Protein AF-A0A1V1NTQ3-F1 (afdb_monomer_lite)

Organism: NCBI:txid890399

Structure (mmCIF, N/CA/C/O backbone):
data_AF-A0A1V1NTQ3-F1
#
_entry.id   AF-A0A1V1NTQ3-F1
#
loop_
_atom_site.group_PDB
_atom_site.id
_atom_site.type_symbol
_atom_site.label_atom_id
_atom_site.label_alt_id
_atom_site.label_comp_id
_atom_site.label_asym_id
_atom_site.label_entity_id
_atom_site.label_seq_id
_atom_site.pdbx_PDB_ins_code
_atom_site.Cartn_x
_atom_site.Cartn_y
_atom_site.Cartn_z
_atom_site.occupancy
_atom_site.B_iso_or_equiv
_atom_site.auth_seq_id
_atom_site.auth_comp_id
_atom_site.auth_asym_id
_atom_site.auth_atom_id
_atom_site.pdbx_PDB_model_num
ATOM 1 N N . MET A 1 1 ? -2.305 -10.992 -16.298 1.00 86.44 1 MET A N 1
ATOM 2 C CA . MET A 1 1 ? -2.316 -11.781 -15.045 1.00 86.44 1 MET A CA 1
ATOM 3 C C . MET A 1 1 ? -3.291 -11.140 -14.065 1.00 86.44 1 MET A C 1
ATOM 5 O O . MET A 1 1 ? -3.433 -9.923 -14.096 1.00 86.44 1 MET A O 1
ATOM 9 N N . ASN A 1 2 ? -3.995 -11.925 -13.245 1.00 91.50 2 ASN A N 1
ATOM 10 C CA . ASN A 1 2 ? -4.942 -11.403 -12.256 1.00 91.50 2 ASN A CA 1
ATOM 11 C C . ASN A 1 2 ? -4.374 -11.551 -10.841 1.00 91.50 2 ASN A C 1
ATOM 13 O O . ASN A 1 2 ? -3.955 -12.650 -10.482 1.00 91.50 2 ASN A O 1
ATOM 17 N N . VAL A 1 3 ? -4.369 -10.470 -10.059 1.00 91.94 3 VAL A N 1
ATOM 18 C CA . VAL A 1 3 ? -4.014 -10.502 -8.634 1.00 91.94 3 VAL A CA 1
ATOM 19 C C . VAL A 1 3 ? -5.202 -9.983 -7.838 1.00 91.94 3 VAL A C 1
ATOM 21 O O . VAL A 1 3 ? -5.630 -8.842 -8.015 1.00 91.94 3 VAL A O 1
ATOM 24 N N . SER A 1 4 ? -5.741 -10.826 -6.966 1.00 94.31 4 SER A N 1
ATOM 25 C CA . SER A 1 4 ? -6.893 -10.502 -6.132 1.00 94.31 4 SER A CA 1
ATOM 26 C C . SER A 1 4 ? -6.704 -10.996 -4.704 1.00 94.31 4 SER A C 1
ATOM 28 O O . SER A 1 4 ? -5.890 -11.880 -4.432 1.00 94.31 4 SER A O 1
ATOM 30 N N . GLY A 1 5 ? -7.444 -10.391 -3.780 1.00 94.88 5 GLY A N 1
ATOM 31 C CA . GLY A 1 5 ? -7.385 -10.740 -2.370 1.00 94.88 5 GLY A CA 1
ATOM 32 C C . GLY A 1 5 ? -8.365 -9.937 -1.526 1.00 94.88 5 G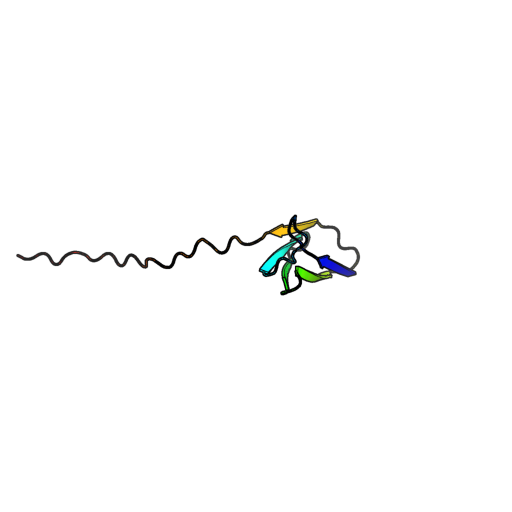LY A C 1
ATOM 33 O O . GLY A 1 5 ? -9.131 -9.119 -2.032 1.00 94.88 5 GLY A O 1
ATOM 34 N N . TYR A 1 6 ? -8.317 -10.180 -0.219 1.00 94.94 6 TYR A N 1
ATOM 35 C CA . TYR A 1 6 ? -9.164 -9.518 0.766 1.00 94.94 6 TYR A CA 1
ATOM 36 C C . TYR A 1 6 ? -8.316 -8.870 1.854 1.00 94.94 6 TYR A C 1
ATOM 38 O O . TYR A 1 6 ? -7.263 -9.390 2.228 1.00 94.94 6 TYR A O 1
ATOM 46 N N . VAL A 1 7 ? -8.803 -7.757 2.393 1.00 92.88 7 VAL A N 1
ATOM 47 C CA . VAL A 1 7 ? -8.211 -7.075 3.543 1.00 92.88 7 VAL A CA 1
ATOM 48 C C . VAL A 1 7 ? -9.161 -7.163 4.728 1.00 92.88 7 VAL A C 1
ATOM 50 O O . VAL A 1 7 ? -10.286 -6.661 4.682 1.00 92.88 7 VAL A O 1
ATOM 53 N N . PHE A 1 8 ? -8.676 -7.770 5.810 1.00 90.62 8 PHE A N 1
ATOM 54 C CA . PHE A 1 8 ? -9.410 -7.947 7.058 1.00 90.62 8 PHE A CA 1
ATOM 55 C C . PHE A 1 8 ? -8.673 -7.309 8.239 1.00 90.62 8 PHE A C 1
ATOM 57 O O . PHE A 1 8 ? -7.445 -7.234 8.263 1.00 90.62 8 PHE A O 1
ATOM 64 N N . SER A 1 9 ? -9.440 -6.875 9.239 1.00 88.56 9 SER A N 1
ATOM 65 C CA . SER A 1 9 ? -8.931 -6.534 10.571 1.00 88.56 9 SER A CA 1
ATOM 66 C C . SER A 1 9 ? -8.483 -7.793 11.323 1.00 88.56 9 SER A C 1
ATOM 68 O O . SER A 1 9 ? -8.819 -8.917 10.944 1.00 88.56 9 SER A O 1
ATOM 70 N N . LYS A 1 10 ? -7.802 -7.603 12.458 1.00 88.62 10 LYS A N 1
ATOM 71 C CA . LYS A 1 10 ? -7.490 -8.670 13.420 1.00 88.62 10 LYS A CA 1
ATOM 72 C C . LYS A 1 10 ? -8.747 -9.438 13.857 1.00 88.62 10 LYS A C 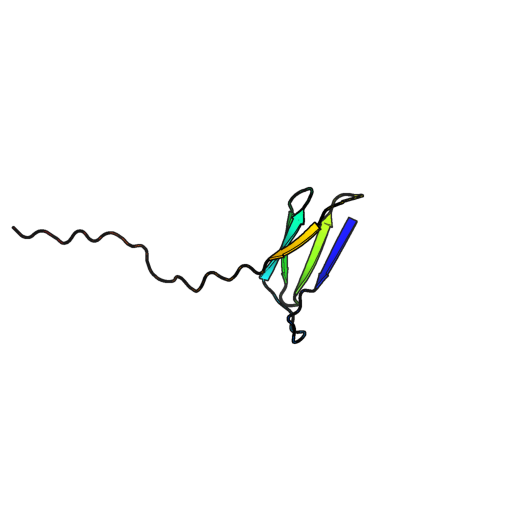1
ATOM 74 O O . LYS A 1 10 ? -8.690 -10.652 14.022 1.00 88.62 10 LYS A O 1
ATOM 79 N N . ASP A 1 11 ? -9.882 -8.748 13.950 1.00 93.56 11 ASP A N 1
ATOM 80 C CA . ASP A 1 11 ? -11.188 -9.319 14.315 1.00 93.56 11 ASP A CA 1
ATOM 81 C C . ASP A 1 11 ? -11.936 -9.955 13.128 1.00 93.56 11 ASP A C 1
ATOM 83 O O . ASP A 1 11 ? -13.131 -10.214 13.217 1.00 93.56 11 ASP A O 1
ATOM 87 N N . ARG A 1 12 ? -11.257 -10.181 11.991 1.00 91.69 12 ARG A N 1
ATOM 88 C CA . ARG A 1 12 ? -11.818 -10.749 10.746 1.00 91.69 12 ARG A CA 1
ATOM 89 C C . ARG A 1 12 ? -12.923 -9.919 10.083 1.00 91.69 12 ARG A C 1
ATOM 91 O O . ARG A 1 12 ? -13.610 -10.404 9.193 1.00 91.69 12 ARG A O 1
ATOM 98 N N . GLN A 1 13 ? -13.041 -8.648 10.454 1.00 93.12 13 GLN A N 1
ATOM 99 C CA . GLN A 1 13 ? -13.963 -7.714 9.811 1.00 93.12 13 GLN A CA 1
ATOM 100 C C . GLN A 1 13 ? -13.358 -7.165 8.511 1.00 93.12 13 GLN A C 1
ATOM 102 O O . GLN A 1 13 ? -12.191 -6.754 8.532 1.00 93.12 13 GLN A O 1
ATOM 107 N N . PRO A 1 14 ? -14.104 -7.139 7.390 1.00 93.75 14 PRO A N 1
ATOM 108 C CA . PRO A 1 14 ? -13.602 -6.605 6.129 1.00 93.75 14 PRO A CA 1
ATOM 109 C C . PRO A 1 14 ? -13.301 -5.110 6.247 1.00 93.75 14 PRO A C 1
ATOM 111 O O . PRO A 1 14 ? -14.044 -4.363 6.889 1.00 93.75 14 PRO A O 1
ATOM 114 N N . ILE A 1 15 ? -12.211 -4.661 5.621 1.00 91.88 15 ILE A N 1
ATOM 115 C CA . ILE A 1 15 ? -11.814 -3.249 5.635 1.00 91.88 15 ILE A CA 1
ATOM 116 C C . ILE A 1 15 ? -11.981 -2.651 4.241 1.00 91.88 15 ILE A C 1
ATOM 118 O O . ILE A 1 15 ? -11.189 -2.903 3.333 1.00 91.88 15 ILE A O 1
ATOM 122 N N . ALA A 1 16 ? -12.991 -1.798 4.107 1.00 92.06 16 ALA A N 1
ATOM 123 C CA . ALA A 1 16 ? -13.204 -0.978 2.924 1.00 92.06 16 ALA A CA 1
ATOM 124 C C . ALA A 1 16 ? -12.242 0.213 2.864 1.00 92.06 16 ALA A C 1
ATOM 126 O O . ALA A 1 16 ? -11.708 0.652 3.889 1.00 92.06 16 ALA A O 1
ATOM 127 N N . ASN A 1 17 ? -12.099 0.792 1.672 1.00 90.56 17 ASN A N 1
ATOM 128 C CA . ASN A 1 17 ? -11.327 2.014 1.443 1.00 90.56 17 ASN A CA 1
ATOM 129 C C . ASN A 1 17 ? -9.825 1.889 1.767 1.00 90.56 17 ASN A C 1
ATOM 131 O O . ASN A 1 17 ? -9.173 2.869 2.132 1.00 90.56 17 ASN A O 1
ATOM 135 N N . VAL A 1 18 ? -9.260 0.688 1.643 1.00 89.62 18 VAL A N 1
ATOM 136 C CA . VAL A 1 18 ? -7.812 0.468 1.740 1.00 89.62 18 VAL A CA 1
ATOM 137 C C . VAL A 1 18 ? -7.214 0.629 0.353 1.00 89.62 18 VAL A C 1
ATOM 139 O O . VAL A 1 18 ? -7.604 -0.086 -0.567 1.00 89.62 18 VAL A O 1
ATOM 142 N N . GLN A 1 19 ? -6.268 1.553 0.199 1.00 93.75 19 GLN A N 1
ATOM 143 C CA . GLN A 1 19 ? -5.517 1.695 -1.040 1.00 93.75 19 GLN A CA 1
ATOM 144 C C . GLN A 1 19 ? -4.476 0.578 -1.115 1.00 93.75 19 GLN A C 1
ATOM 146 O O . GLN A 1 19 ? -3.670 0.399 -0.209 1.00 93.75 19 GLN A O 1
ATOM 151 N N . ILE A 1 20 ? -4.490 -0.179 -2.199 1.00 93.25 20 ILE A N 1
ATOM 152 C CA . ILE A 1 20 ? -3.531 -1.231 -2.501 1.00 93.25 20 ILE A CA 1
ATOM 153 C C . ILE A 1 20 ? -2.632 -0.721 -3.618 1.00 93.25 20 ILE A C 1
ATOM 155 O O . ILE A 1 20 ? -3.127 -0.403 -4.700 1.00 93.25 20 ILE A O 1
ATOM 159 N N . THR A 1 21 ? -1.328 -0.658 -3.361 1.00 93.69 21 THR A N 1
ATOM 160 C CA . THR A 1 21 ? -0.327 -0.194 -4.327 1.00 93.69 21 THR A CA 1
ATOM 161 C C . THR A 1 21 ? 0.499 -1.370 -4.834 1.00 93.69 21 THR A C 1
ATOM 163 O O . THR A 1 21 ? 1.196 -2.030 -4.064 1.00 93.69 21 THR A O 1
ATOM 166 N N . PHE A 1 22 ? 0.439 -1.610 -6.138 1.00 92.06 22 PHE A N 1
ATOM 167 C CA . PHE A 1 22 ? 1.268 -2.564 -6.871 1.00 92.06 22 PHE A CA 1
ATOM 168 C C . PHE A 1 22 ? 2.482 -1.825 -7.426 1.00 92.06 22 PHE A C 1
ATOM 170 O O . PHE A 1 22 ? 2.310 -0.725 -7.942 1.00 92.06 22 PHE A O 1
ATOM 177 N N . THR A 1 23 ? 3.686 -2.387 -7.323 1.00 92.00 23 THR A N 1
ATOM 178 C CA . THR A 1 23 ? 4.914 -1.793 -7.892 1.00 92.00 23 THR A CA 1
ATOM 179 C C . THR A 1 23 ? 5.273 -2.409 -9.247 1.00 92.00 23 THR A C 1
ATOM 181 O O . THR A 1 23 ? 4.846 -3.512 -9.551 1.00 92.00 23 THR A O 1
ATOM 184 N N . ASN A 1 24 ? 6.087 -1.729 -10.061 1.00 86.69 24 ASN A N 1
ATOM 185 C CA . ASN A 1 24 ? 6.646 -2.251 -11.323 1.00 86.69 24 ASN A CA 1
ATOM 186 C C . ASN A 1 24 ? 5.621 -2.730 -12.382 1.00 86.69 24 ASN A C 1
ATOM 188 O O . ASN A 1 24 ? 5.645 -3.901 -12.757 1.00 86.69 24 ASN A O 1
ATOM 192 N N . PRO A 1 25 ? 4.742 -1.872 -12.926 1.00 87.81 25 PRO A N 1
ATOM 193 C CA . PRO A 1 25 ? 4.640 -0.430 -12.715 1.00 87.81 25 PRO A CA 1
ATOM 194 C C . PRO A 1 25 ? 3.738 -0.074 -11.530 1.00 87.81 25 PRO A C 1
ATOM 196 O O . PRO A 1 25 ? 2.941 -0.892 -11.071 1.00 87.81 25 PRO A O 1
ATOM 199 N N . THR A 1 26 ? 3.835 1.169 -11.053 1.00 91.19 26 THR A N 1
ATOM 200 C CA . THR A 1 26 ? 2.962 1.650 -9.979 1.00 91.19 26 THR A CA 1
ATOM 201 C C . THR A 1 26 ? 1.508 1.682 -10.443 1.00 91.19 26 THR A C 1
ATOM 203 O O . THR A 1 26 ? 1.152 2.468 -11.320 1.00 91.19 26 THR A O 1
ATOM 206 N N . ARG A 1 27 ? 0.659 0.845 -9.842 1.00 92.00 27 ARG A N 1
ATOM 207 C CA . ARG A 1 27 ? -0.802 0.863 -10.022 1.00 92.00 27 ARG A CA 1
ATOM 208 C C . ARG A 1 27 ? -1.486 0.836 -8.665 1.00 92.00 27 ARG A C 1
ATOM 210 O O . ARG A 1 27 ? -0.982 0.211 -7.735 1.00 92.00 27 ARG A O 1
ATOM 217 N N . THR A 1 28 ? -2.637 1.488 -8.549 1.00 92.75 28 THR A N 1
ATOM 218 C CA . THR A 1 28 ? -3.406 1.525 -7.303 1.00 92.75 28 THR A CA 1
ATOM 219 C C . THR A 1 28 ? -4.846 1.080 -7.517 1.00 92.75 28 THR A C 1
ATOM 221 O O . THR A 1 28 ? -5.424 1.270 -8.585 1.00 92.75 28 THR A O 1
ATOM 224 N N . ILE A 1 29 ? -5.425 0.466 -6.490 1.00 94.44 29 ILE A N 1
ATOM 225 C CA . ILE A 1 29 ? -6.858 0.163 -6.391 1.00 94.44 29 ILE A CA 1
ATOM 226 C C . ILE A 1 29 ? -7.298 0.330 -4.947 1.00 94.44 29 ILE A C 1
ATOM 228 O O . ILE A 1 29 ? -6.481 0.243 -4.037 1.00 94.44 29 ILE A O 1
ATOM 232 N N . THR A 1 30 ? -8.584 0.555 -4.732 1.00 94.00 30 THR A N 1
ATOM 233 C CA . THR A 1 30 ? -9.164 0.672 -3.399 1.00 94.00 30 THR A CA 1
ATOM 234 C C . THR A 1 30 ? -10.067 -0.523 -3.122 1.00 94.00 30 THR A C 1
ATOM 236 O O . THR A 1 30 ? -10.834 -0.919 -3.998 1.00 94.00 30 THR A O 1
ATOM 239 N N . THR A 1 31 ? -9.980 -1.100 -1.920 1.00 94.12 31 THR A N 1
ATOM 240 C CA . THR A 1 31 ? -10.853 -2.210 -1.519 1.00 94.12 31 THR A CA 1
ATOM 241 C C . THR A 1 31 ? -12.321 -1.794 -1.448 1.00 94.12 31 THR A C 1
ATOM 243 O O . THR A 1 31 ? -12.652 -0.692 -0.997 1.00 94.12 31 THR A O 1
ATOM 246 N N . ASP A 1 32 ? -13.207 -2.701 -1.856 1.00 93.38 32 ASP A N 1
ATOM 247 C CA . ASP A 1 32 ? -14.654 -2.506 -1.768 1.00 93.38 32 ASP A CA 1
ATOM 248 C C . ASP A 1 32 ? -15.186 -2.655 -0.325 1.00 93.38 32 ASP A C 1
ATOM 250 O O . ASP A 1 32 ? -14.438 -2.870 0.630 1.00 93.38 32 ASP A O 1
ATOM 254 N N . LYS A 1 33 ? -16.513 -2.575 -0.151 1.00 94.25 33 LYS A N 1
ATOM 255 C CA . LYS A 1 33 ? -17.176 -2.736 1.159 1.00 94.25 33 LYS A CA 1
ATOM 256 C C . LYS A 1 33 ? -16.913 -4.086 1.845 1.00 94.25 33 LYS A C 1
ATOM 258 O O . LYS A 1 33 ? -17.053 -4.179 3.061 1.00 94.25 33 LYS A O 1
ATOM 263 N N . ASN A 1 34 ? -16.548 -5.110 1.078 1.00 95.50 34 ASN A N 1
ATOM 264 C CA . ASN A 1 34 ? -16.218 -6.449 1.558 1.00 95.50 34 ASN A CA 1
ATOM 265 C C . ASN A 1 34 ? -14.703 -6.618 1.768 1.00 95.50 34 ASN A C 1
ATOM 267 O O . ASN A 1 34 ? -14.240 -7.721 2.055 1.00 95.50 34 ASN A O 1
ATOM 271 N N . GLY A 1 35 ? -13.920 -5.544 1.630 1.00 94.19 35 GLY A N 1
ATOM 272 C CA . GLY A 1 35 ? -12.465 -5.582 1.725 1.00 94.19 35 GLY A CA 1
ATOM 273 C C . GLY A 1 35 ? -11.794 -6.242 0.522 1.00 94.19 35 GLY A C 1
ATOM 274 O O . GLY A 1 35 ? -10.598 -6.522 0.590 1.00 94.19 35 GLY A O 1
ATOM 275 N N . PHE A 1 36 ? -12.527 -6.504 -0.560 1.00 96.38 36 PHE A N 1
ATOM 276 C CA . PHE A 1 36 ? -12.016 -7.194 -1.738 1.00 96.38 36 PHE A CA 1
ATOM 277 C C . PHE A 1 36 ? -11.296 -6.230 -2.684 1.00 96.38 36 PHE A C 1
ATOM 279 O O . PHE A 1 36 ? -11.736 -5.096 -2.886 1.00 96.38 36 PHE A O 1
ATOM 286 N N . TYR A 1 37 ? -10.204 -6.695 -3.294 1.00 94.81 37 TYR A N 1
ATOM 287 C CA . TYR A 1 37 ? -9.533 -6.019 -4.402 1.00 94.81 37 TYR A CA 1
ATOM 288 C C . TYR A 1 37 ? -9.207 -7.002 -5.529 1.00 94.81 37 TYR A C 1
ATOM 290 O O . TYR A 1 37 ? -8.939 -8.182 -5.301 1.00 94.81 37 TYR A O 1
ATOM 298 N N . ASN A 1 38 ? -9.183 -6.490 -6.759 1.00 95.62 38 ASN A N 1
ATOM 299 C CA . ASN A 1 38 ? -8.809 -7.237 -7.953 1.00 95.62 38 ASN A CA 1
ATOM 300 C C . ASN A 1 38 ? -8.116 -6.297 -8.950 1.00 95.62 38 ASN A C 1
ATOM 302 O O . ASN A 1 38 ? -8.714 -5.321 -9.396 1.00 95.62 38 ASN A O 1
ATOM 306 N N . MET A 1 39 ? -6.866 -6.601 -9.301 1.00 93.62 39 MET A N 1
ATOM 307 C CA . MET A 1 39 ? -6.076 -5.853 -10.275 1.00 93.62 39 MET A CA 1
ATOM 308 C C . MET A 1 39 ? -5.638 -6.759 -11.427 1.00 93.62 39 MET A C 1
ATOM 310 O O . MET A 1 39 ? -5.091 -7.848 -11.226 1.00 93.62 39 MET A O 1
ATOM 314 N N . VAL A 1 40 ? -5.821 -6.265 -12.651 1.00 93.31 40 VAL A N 1
ATOM 315 C CA . VAL A 1 40 ? -5.260 -6.880 -13.856 1.00 93.31 40 VAL A CA 1
ATOM 316 C C . VAL A 1 40 ? -3.901 -6.246 -14.136 1.00 93.31 40 VAL A C 1
ATOM 318 O O . VAL A 1 40 ? -3.793 -5.035 -14.334 1.00 93.31 40 VAL A O 1
ATOM 321 N N . LEU A 1 41 ? -2.865 -7.079 -14.142 1.00 90.25 41 LEU A N 1
ATOM 322 C CA . LEU A 1 41 ? -1.477 -6.696 -14.394 1.00 90.25 41 LEU A CA 1
ATOM 323 C C . LEU A 1 41 ? -0.966 -7.346 -15.674 1.00 90.25 41 LEU A C 1
ATOM 325 O O . LEU A 1 41 ? -1.542 -8.318 -16.183 1.00 90.25 41 LEU A O 1
ATOM 329 N N . ASP A 1 42 ? 0.141 -6.811 -16.167 1.00 91.44 42 ASP A N 1
ATOM 330 C CA . ASP A 1 42 ? 0.795 -7.299 -17.371 1.00 91.44 42 ASP A CA 1
ATOM 331 C C . ASP A 1 42 ? 1.304 -8.741 -17.154 1.00 91.44 42 ASP A C 1
ATOM 333 O O . ASP A 1 42 ? 1.414 -9.245 -16.029 1.00 91.44 42 ASP A O 1
ATOM 337 N N . TYR A 1 43 ? 1.521 -9.471 -18.244 1.00 84.75 43 TYR A N 1
ATOM 338 C CA . TYR A 1 43 ? 1.984 -10.857 -18.176 1.00 84.75 43 TYR A CA 1
ATOM 339 C C . TYR A 1 43 ? 3.415 -10.915 -17.605 1.00 84.75 43 TYR A C 1
ATOM 341 O O . TYR A 1 43 ? 4.234 -10.065 -17.938 1.00 84.75 43 TYR A O 1
ATOM 349 N N . HIS A 1 44 ? 3.697 -11.888 -16.728 1.00 86.75 44 HIS A N 1
ATOM 350 C CA . HIS A 1 44 ? 4.953 -11.998 -15.958 1.00 86.75 44 HIS A CA 1
ATOM 351 C C . HIS A 1 44 ? 5.273 -10.820 -15.022 1.00 86.75 44 HIS A C 1
ATOM 353 O O . HIS A 1 44 ? 6.439 -10.555 -14.737 1.00 86.75 44 HIS A O 1
ATOM 359 N N . TRP A 1 45 ? 4.261 -10.111 -14.521 1.00 90.06 45 TRP A N 1
ATOM 360 C CA . TRP A 1 45 ? 4.491 -9.055 -13.540 1.00 90.06 45 TRP A CA 1
ATOM 361 C C . TRP A 1 45 ? 5.258 -9.560 -12.303 1.00 90.06 45 TRP A C 1
ATOM 363 O O . TRP A 1 45 ? 4.846 -10.523 -11.651 1.00 90.06 45 TRP A O 1
ATOM 373 N N . THR A 1 46 ? 6.345 -8.861 -11.961 1.00 87.19 46 THR A N 1
ATOM 374 C CA . THR A 1 46 ? 7.140 -9.070 -10.745 1.00 87.19 46 THR A CA 1
ATOM 375 C C . THR A 1 46 ? 7.240 -7.760 -9.970 1.00 87.19 46 THR A C 1
ATOM 377 O O . THR A 1 46 ? 8.035 -6.870 -10.290 1.00 87.19 46 THR A O 1
ATOM 380 N N . GLY A 1 47 ? 6.429 -7.640 -8.930 1.00 88.94 47 GLY A N 1
ATOM 381 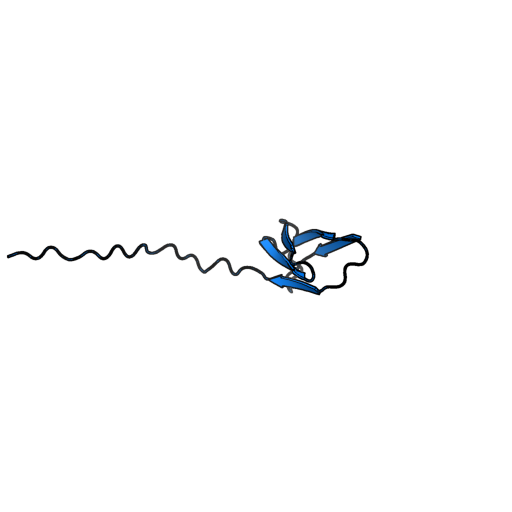C CA . GLY A 1 47 ? 6.451 -6.502 -8.026 1.00 88.94 47 GLY A CA 1
ATOM 382 C C . GLY A 1 47 ? 5.905 -6.886 -6.661 1.00 88.94 47 GLY A C 1
ATOM 383 O O . GLY A 1 47 ? 5.806 -8.062 -6.310 1.00 88.94 47 GLY A O 1
ATOM 384 N N . SER A 1 48 ? 5.556 -5.881 -5.873 1.00 89.12 48 SER A N 1
ATOM 385 C CA . SER A 1 48 ? 5.057 -6.057 -4.513 1.00 89.12 48 SER A CA 1
ATOM 386 C C . SER A 1 48 ? 3.698 -5.395 -4.352 1.00 89.12 48 SER A C 1
ATOM 388 O O . SER A 1 48 ? 3.407 -4.386 -4.996 1.00 89.12 48 SER A O 1
ATOM 390 N N . VAL A 1 49 ? 2.876 -5.971 -3.476 1.00 90.94 49 VAL A N 1
ATOM 391 C CA . VAL A 1 49 ? 1.545 -5.472 -3.126 1.00 90.94 49 VAL A CA 1
ATOM 392 C C . VAL A 1 49 ? 1.624 -4.833 -1.745 1.00 90.94 49 VAL A C 1
ATOM 394 O O . VAL A 1 49 ? 1.899 -5.516 -0.762 1.00 90.94 49 VAL A O 1
ATOM 397 N N . ASN A 1 50 ? 1.392 -3.526 -1.669 1.00 89.12 50 ASN A N 1
ATOM 398 C CA . ASN A 1 50 ? 1.501 -2.747 -0.439 1.00 89.12 50 ASN A CA 1
ATOM 399 C C . ASN A 1 50 ? 0.125 -2.187 -0.052 1.00 89.12 50 ASN A C 1
ATOM 401 O O . ASN A 1 50 ? -0.335 -1.230 -0.682 1.00 89.12 50 ASN A O 1
ATOM 405 N N . PRO A 1 51 ? -0.556 -2.760 0.955 1.00 84.56 51 PRO A N 1
ATOM 406 C CA . PRO A 1 51 ? -1.793 -2.197 1.472 1.00 84.56 51 PRO A CA 1
ATOM 407 C C . PRO A 1 51 ? -1.501 -0.988 2.367 1.00 84.56 51 PRO A C 1
ATOM 409 O O . PRO A 1 51 ? -0.790 -1.082 3.365 1.00 84.56 51 PRO A O 1
ATOM 412 N N . GLN A 1 52 ? -2.097 0.151 2.037 1.00 83.75 52 GLN A N 1
ATOM 413 C CA . GLN A 1 52 ? -2.089 1.368 2.835 1.00 83.75 52 GLN A CA 1
ATOM 414 C C . GLN A 1 52 ? -3.535 1.779 3.100 1.00 83.75 52 GLN A C 1
ATOM 416 O O . GLN A 1 52 ? -4.267 2.224 2.214 1.00 83.75 52 GLN A O 1
ATOM 421 N N . LYS A 1 53 ? -3.976 1.650 4.352 1.00 70.56 53 LYS A N 1
ATOM 422 C CA . LYS A 1 53 ? -5.203 2.321 4.770 1.00 70.56 53 LYS A CA 1
ATOM 423 C C . LYS A 1 53 ? -4.861 3.801 4.804 1.00 70.56 53 LYS A C 1
ATOM 425 O O . LYS A 1 53 ? -4.090 4.216 5.668 1.00 70.56 53 LYS A O 1
ATOM 430 N N . GLN A 1 54 ? -5.394 4.582 3.862 1.00 62.28 54 GLN A N 1
ATOM 431 C CA . GLN A 1 54 ? -5.391 6.026 4.035 1.00 62.28 54 GLN A CA 1
ATOM 432 C C . GLN A 1 54 ? -6.077 6.250 5.377 1.00 62.28 54 GLN A C 1
ATOM 434 O O . GLN A 1 54 ? -7.258 5.935 5.544 1.00 62.28 54 GLN A O 1
ATOM 439 N N . ALA A 1 55 ? -5.310 6.683 6.378 1.00 54.16 55 ALA A N 1
ATOM 440 C CA . ALA A 1 55 ? -5.905 7.295 7.539 1.00 54.16 55 ALA A CA 1
ATOM 441 C C . ALA A 1 55 ? -6.700 8.442 6.932 1.00 54.16 55 ALA A C 1
ATOM 443 O O . ALA A 1 55 ? -6.092 9.389 6.439 1.00 54.16 55 ALA A O 1
ATOM 444 N N . LEU A 1 56 ? -8.027 8.286 6.834 1.00 49.78 56 LEU A N 1
ATOM 445 C CA . LEU A 1 56 ? -8.941 9.395 6.615 1.00 49.78 56 LEU A CA 1
ATOM 446 C C . LEU A 1 56 ? -8.407 10.463 7.544 1.00 49.78 56 LEU A C 1
ATOM 448 O O . LEU A 1 56 ? -8.454 10.259 8.760 1.00 49.78 56 LEU A O 1
ATOM 452 N N . ALA A 1 57 ? -7.735 11.467 6.973 1.00 45.72 57 ALA A N 1
ATOM 453 C CA . ALA A 1 57 ? -7.064 12.485 7.745 1.00 45.72 57 ALA A CA 1
ATOM 454 C C . ALA A 1 57 ? -8.106 12.919 8.756 1.00 45.72 57 ALA A C 1
ATOM 456 O O . ALA A 1 57 ? -9.203 13.295 8.328 1.00 45.72 57 ALA A O 1
ATOM 457 N N . PHE A 1 58 ? -7.808 12.708 10.049 1.00 43.91 58 PHE A N 1
ATOM 458 C CA . PHE A 1 58 ? -8.587 13.204 11.176 1.00 43.91 58 PHE A CA 1
ATOM 459 C C . PHE A 1 58 ? -9.346 14.405 10.687 1.00 43.91 58 PHE A C 1
ATOM 461 O O . PHE A 1 58 ? -8.680 15.350 10.272 1.00 43.91 58 PHE A O 1
ATOM 468 N N . SER A 1 59 ? -10.668 14.295 10.612 1.00 42.59 59 SER A N 1
ATOM 469 C CA . SER A 1 59 ? -11.578 15.315 10.121 1.00 42.59 59 SER A CA 1
ATOM 470 C C . SER A 1 59 ? -11.056 16.720 10.426 1.00 42.59 59 SER A C 1
ATOM 472 O O . SER A 1 59 ? -11.424 17.311 11.435 1.00 42.59 59 SER A O 1
ATOM 474 N N . ARG A 1 60 ? -10.226 17.285 9.541 1.00 38.00 60 ARG A N 1
ATOM 475 C CA . ARG A 1 60 ? -9.976 18.715 9.484 1.00 38.00 60 ARG A CA 1
ATOM 476 C C . ARG A 1 60 ? -11.083 19.260 8.603 1.00 38.00 60 ARG A C 1
ATOM 478 O O . ARG A 1 60 ? -10.867 19.737 7.498 1.00 38.00 60 ARG A O 1
ATOM 485 N N . LYS A 1 61 ? -12.307 19.191 9.129 1.00 44.50 61 LYS A N 1
ATOM 486 C CA . LYS A 1 61 ? -13.063 20.436 9.154 1.00 44.50 61 LYS A CA 1
ATOM 487 C C . LYS A 1 61 ? -12.267 21.374 10.068 1.00 44.50 61 LYS A C 1
ATOM 489 O O . LYS A 1 61 ? -11.738 20.905 11.069 1.00 44.50 61 LYS A O 1
ATOM 494 N N . HIS A 1 62 ? -12.224 22.659 9.726 1.00 42.56 62 HIS A N 1
ATOM 495 C CA . HIS A 1 62 ? -11.445 23.740 10.358 1.00 42.56 62 HIS A CA 1
ATOM 496 C C . HIS A 1 62 ? -9.990 23.798 9.843 1.00 42.56 62 HIS A C 1
ATOM 498 O O . HIS A 1 62 ? -9.207 22.888 10.077 1.00 42.56 62 HIS A O 1
ATOM 504 N N . MET A 1 63 ? -9.518 24.811 9.113 1.00 42.09 63 MET A N 1
ATOM 505 C CA . MET A 1 63 ? -9.981 26.174 8.836 1.00 42.09 63 MET A CA 1
ATOM 506 C C . MET A 1 63 ? -9.272 26.638 7.551 1.00 42.09 63 MET A C 1
ATOM 508 O O . MET A 1 63 ? -8.053 26.504 7.455 1.00 42.09 63 MET A O 1
ATOM 512 N N . ILE A 1 64 ? -9.987 27.256 6.607 1.00 43.81 64 ILE A N 1
ATOM 513 C CA . ILE A 1 64 ? -9.348 28.297 5.792 1.00 43.81 64 ILE A CA 1
ATOM 514 C C . ILE A 1 64 ? -9.018 29.406 6.793 1.00 43.81 64 ILE A C 1
ATOM 516 O O . ILE A 1 64 ? -9.924 30.043 7.324 1.00 43.81 64 ILE A O 1
ATOM 520 N N . ILE A 1 65 ? -7.740 29.595 7.121 1.00 45.91 65 ILE A N 1
ATOM 521 C CA . ILE A 1 65 ? -7.296 30.781 7.856 1.00 45.91 65 ILE A CA 1
ATOM 522 C C . ILE A 1 65 ? -7.251 31.914 6.831 1.00 45.91 65 ILE A C 1
ATOM 524 O O . ILE A 1 65 ? -6.201 32.238 6.281 1.00 45.91 65 ILE A O 1
ATOM 528 N N . THR A 1 66 ? -8.406 32.502 6.517 1.00 47.06 66 THR A N 1
ATOM 529 C CA . THR A 1 66 ? -8.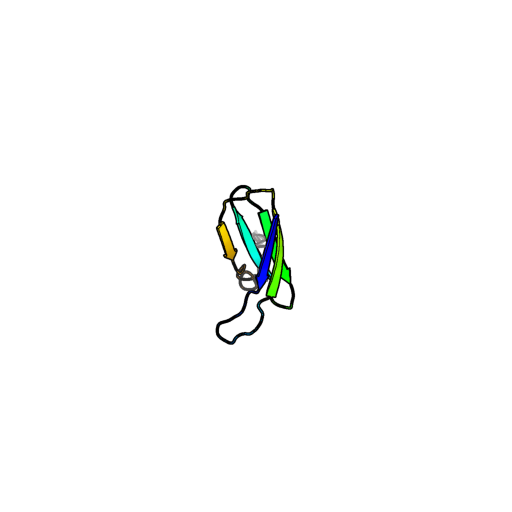388 33.842 5.934 1.00 47.06 66 THR A CA 1
ATOM 530 C C . THR A 1 66 ? -7.892 34.739 7.052 1.00 47.06 66 THR A C 1
ATOM 532 O O . THR A 1 66 ? -8.554 34.898 8.076 1.00 47.06 66 THR A O 1
ATOM 535 N N . LYS A 1 67 ? -6.671 35.240 6.905 1.00 44.91 67 LYS A N 1
ATOM 536 C CA . LYS A 1 67 ? -6.056 36.195 7.818 1.00 44.91 67 LYS A CA 1
ATOM 537 C C . LYS A 1 67 ? -6.973 37.428 7.873 1.00 44.91 67 LYS A C 1
ATOM 539 O O . LYS A 1 67 ? -6.916 38.269 6.984 1.00 44.91 67 LYS A O 1
ATOM 544 N N . TYR A 1 68 ? -7.862 37.509 8.863 1.00 45.62 68 TYR A N 1
ATOM 545 C CA . TYR A 1 68 ? -8.578 38.744 9.176 1.00 45.62 68 TYR A CA 1
ATOM 546 C C . TYR A 1 68 ? -7.526 39.720 9.703 1.00 45.62 68 TYR A C 1
ATOM 548 O O . TYR A 1 68 ? -7.050 39.579 10.828 1.00 45.62 68 TYR A O 1
ATOM 556 N N . LEU A 1 69 ? -7.104 40.668 8.867 1.00 57.25 69 LEU A N 1
ATOM 557 C CA . LEU A 1 69 ? -6.447 41.871 9.360 1.00 57.25 69 LEU A CA 1
ATOM 558 C C . LEU A 1 69 ? -7.515 42.640 10.155 1.00 57.25 69 LEU A C 1
ATOM 560 O O . LEU A 1 69 ? -8.558 42.954 9.574 1.00 57.25 69 LEU A O 1
ATOM 564 N N . PRO A 1 70 ? -7.338 42.891 11.465 1.00 44.69 70 PRO A N 1
ATOM 565 C CA . PRO A 1 70 ? -8.272 43.728 12.196 1.00 44.69 70 PRO A CA 1
ATOM 566 C C . PRO A 1 70 ? -8.270 45.119 11.564 1.00 44.69 70 PRO A C 1
ATOM 568 O O . PRO A 1 70 ? -7.210 45.675 11.272 1.00 44.69 70 PRO A O 1
ATOM 571 N N . ALA A 1 71 ? -9.470 45.649 11.334 1.00 54.06 71 ALA A N 1
ATOM 572 C CA . ALA A 1 71 ? -9.674 47.032 10.949 1.00 54.06 71 ALA A CA 1
ATOM 573 C C . ALA A 1 71 ? -8.956 47.926 11.967 1.00 54.06 71 ALA A C 1
ATOM 575 O O . ALA A 1 71 ? -9.357 48.014 13.127 1.00 54.06 71 ALA A O 1
ATOM 576 N N . GLY A 1 72 ? -7.865 48.553 11.532 1.00 45.25 72 GLY A N 1
ATOM 577 C CA . GLY A 1 72 ? -7.274 49.667 12.248 1.00 45.25 72 GLY A CA 1
ATOM 578 C C . GLY 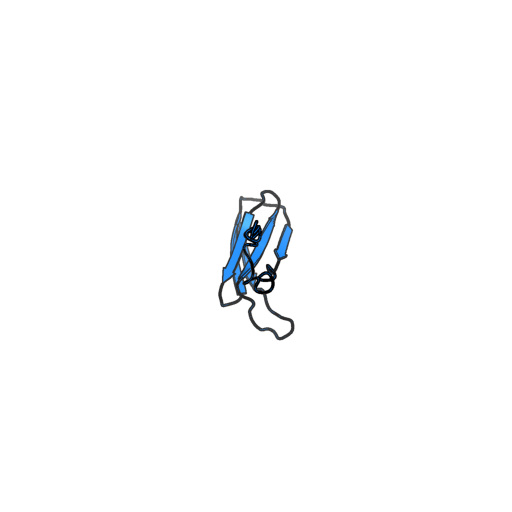A 1 72 ? -8.252 50.829 12.182 1.00 45.25 72 GLY A C 1
ATOM 579 O O . GLY A 1 72 ? -8.374 51.477 11.150 1.00 45.25 72 GLY A O 1
ATOM 580 N N . HIS A 1 73 ? -8.969 51.048 13.280 1.00 45.66 73 HIS A N 1
ATOM 581 C CA . HIS A 1 73 ? -9.420 52.375 13.664 1.00 45.66 73 HIS A CA 1
ATOM 582 C C . HIS A 1 73 ? -8.174 53.207 13.988 1.00 45.66 73 HIS A C 1
ATOM 584 O O . HIS A 1 73 ? -7.497 52.901 14.969 1.00 45.66 73 HIS A O 1
ATOM 590 N N . ILE A 1 74 ? -7.873 54.197 13.150 1.00 52.69 74 ILE A N 1
ATOM 591 C CA . ILE A 1 74 ? -7.743 55.628 13.482 1.00 52.69 74 ILE A CA 1
ATOM 592 C C . ILE A 1 74 ? -7.806 56.432 12.184 1.00 52.69 74 ILE A C 1
ATOM 594 O O . ILE A 1 74 ? -7.215 55.974 11.183 1.00 52.69 74 ILE A O 1
#

Radius of gyration: 20.69 Å; chains: 1; bounding box: 24×68×32 Å

pLDDT: mean 78.64, std 20.29, range [38.0, 96.38]

Secondary structure (DSSP, 8-state):
-EEEEE-B-TTS-B--SEEEEETTTTEEEE--TTSEEEEE--TT----EEEEE---------------------

Sequence (74 aa):
MNVSGYVFSKDRQPIANVQITFTNPTRTITTDKNGFYNMVLDYHWTGSVNPQKQALAFSRKHMIITKYLPAGHI

InterPro domains:
  IPR008969 Carboxypeptidase-like, regulatory domain superfamily [SSF49464] (2-41)

Foldseek 3Di:
DKDKDFDADPVRQGDWQKWKFWVPPTDIDTAHNRRIDMDDDDPPDDTDIDT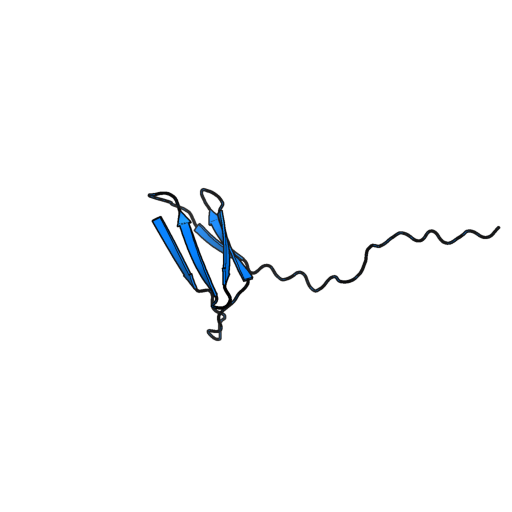HRPPPPPPPPDDPCPPPPPPDDD